Protein AF-A0A1X7TAK4-F1 (afdb_monomer_lite)

Structure (mmCIF, N/CA/C/O backbone):
data_AF-A0A1X7TAK4-F1
#
_entry.id   AF-A0A1X7TAK4-F1
#
loop_
_atom_site.group_PDB
_atom_site.id
_atom_site.type_symbol
_atom_site.label_atom_id
_atom_site.label_alt_id
_atom_site.label_comp_id
_atom_site.label_asym_id
_atom_site.label_entity_id
_atom_site.label_seq_id
_atom_site.pdbx_PDB_ins_code
_atom_site.Cartn_x
_atom_site.Cartn_y
_atom_site.Cartn_z
_atom_site.occupancy
_atom_site.B_iso_or_equiv
_atom_site.auth_seq_id
_atom_site.auth_comp_id
_atom_site.auth_asym_id
_atom_site.auth_atom_id
_atom_site.pdbx_PDB_model_num
ATOM 1 N N . MET A 1 1 ? -20.755 -16.682 9.342 1.00 42.09 1 MET A N 1
ATOM 2 C CA . MET A 1 1 ? -20.937 -15.686 8.266 1.00 42.09 1 MET A CA 1
ATOM 3 C C . MET A 1 1 ? -19.553 -15.418 7.715 1.00 42.09 1 MET A C 1
ATOM 5 O O . MET A 1 1 ? -18.699 -15.047 8.507 1.00 42.09 1 MET A O 1
ATOM 9 N N . ALA A 1 2 ? -19.278 -15.752 6.452 1.00 52.66 2 ALA A N 1
ATOM 10 C CA . ALA A 1 2 ? -17.968 -15.466 5.873 1.00 52.66 2 ALA A CA 1
ATOM 11 C C . ALA A 1 2 ? -17.802 -13.943 5.830 1.00 52.66 2 ALA A C 1
ATOM 13 O O . ALA A 1 2 ? -18.721 -13.244 5.408 1.00 52.66 2 ALA A O 1
ATOM 14 N N . ALA A 1 3 ? -16.695 -13.432 6.358 1.00 61.03 3 ALA A N 1
ATOM 15 C CA . ALA A 1 3 ? -16.390 -12.023 6.223 1.00 61.03 3 ALA A CA 1
ATOM 16 C C . ALA A 1 3 ? -16.064 -11.762 4.744 1.00 61.03 3 ALA A C 1
ATOM 18 O O . ALA A 1 3 ? -15.141 -12.358 4.193 1.00 61.03 3 ALA A O 1
ATOM 19 N N . ASP A 1 4 ? -16.893 -10.948 4.093 1.00 84.88 4 ASP A N 1
ATOM 20 C CA . ASP A 1 4 ? -16.713 -10.567 2.696 1.00 84.88 4 ASP A CA 1
ATOM 21 C C . ASP A 1 4 ? -15.634 -9.477 2.626 1.00 84.88 4 ASP A C 1
ATOM 23 O O . ASP A 1 4 ? -15.808 -8.376 3.160 1.00 84.88 4 ASP A O 1
ATOM 27 N N . TYR A 1 5 ? -14.529 -9.790 1.956 1.00 90.56 5 TYR A N 1
ATOM 28 C CA . TYR A 1 5 ? -13.414 -8.878 1.723 1.00 90.56 5 TYR A CA 1
ATOM 29 C C . TYR A 1 5 ? -13.200 -8.670 0.224 1.00 90.56 5 TYR A C 1
ATOM 31 O O . TYR A 1 5 ? -13.443 -9.574 -0.577 1.00 90.56 5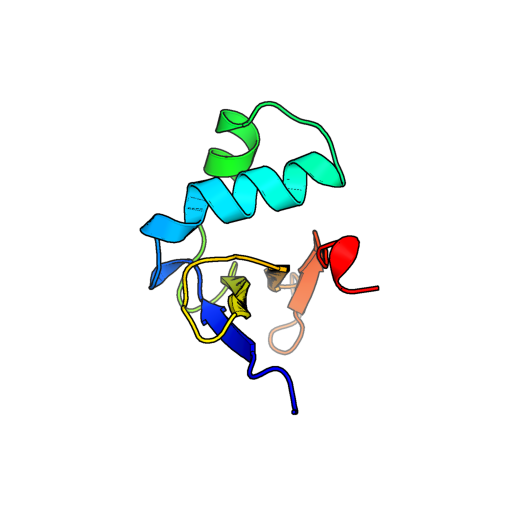 TYR A O 1
ATOM 39 N N . GLU A 1 6 ? -12.711 -7.493 -0.155 1.00 92.69 6 GLU A N 1
ATOM 40 C CA . GLU A 1 6 ? -12.378 -7.149 -1.540 1.00 92.69 6 GLU A CA 1
ATOM 41 C C . GLU A 1 6 ? -10.938 -6.626 -1.618 1.00 92.69 6 GLU A C 1
ATOM 43 O O . GLU A 1 6 ? -10.468 -5.942 -0.708 1.00 92.69 6 GLU A O 1
ATOM 48 N N . VAL A 1 7 ? -10.231 -6.950 -2.705 1.00 94.50 7 VAL A N 1
ATOM 49 C CA . VAL A 1 7 ? -8.914 -6.374 -3.008 1.00 94.50 7 VAL A CA 1
ATOM 50 C C . VAL A 1 7 ? -9.079 -5.321 -4.094 1.00 94.50 7 VAL A C 1
ATOM 52 O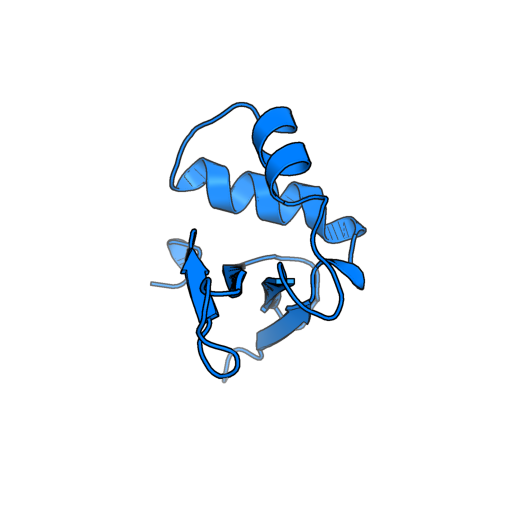 O . VAL A 1 7 ? -9.573 -5.629 -5.176 1.00 94.50 7 VAL A O 1
ATOM 55 N N . LEU A 1 8 ? -8.643 -4.093 -3.816 1.00 94.38 8 LEU A N 1
ATOM 56 C CA . LEU A 1 8 ? -8.703 -2.969 -4.751 1.00 94.38 8 LEU A CA 1
ATOM 57 C C . LEU A 1 8 ? -7.331 -2.328 -4.951 1.00 94.38 8 LEU A C 1
ATOM 59 O O . LEU A 1 8 ? -6.495 -2.307 -4.052 1.00 94.38 8 LEU A O 1
ATOM 63 N N . GLU A 1 9 ? -7.119 -1.726 -6.118 1.00 96.25 9 GLU A N 1
ATOM 64 C CA . GLU A 1 9 ? -5.941 -0.899 -6.371 1.00 96.25 9 GLU A CA 1
ATOM 65 C C . GLU A 1 9 ? -6.134 0.513 -5.804 1.00 96.25 9 GLU A C 1
ATOM 67 O O . GLU A 1 9 ? -7.132 1.189 -6.077 1.00 96.25 9 GLU A O 1
ATOM 72 N N . LEU A 1 10 ? -5.134 1.008 -5.072 1.00 96.31 10 LEU A N 1
ATOM 73 C CA . LEU A 1 10 ? -5.164 2.328 -4.431 1.00 96.31 10 LEU A CA 1
ATOM 74 C C . LEU A 1 10 ? -5.383 3.477 -5.429 1.00 96.31 10 LEU A C 1
ATOM 76 O O . LEU A 1 10 ? -5.964 4.505 -5.082 1.00 96.31 10 LEU A O 1
ATOM 80 N N . GLN A 1 11 ? -4.933 3.332 -6.676 1.00 95.31 11 GLN A N 1
ATOM 81 C CA . GLN A 1 11 ? -5.109 4.379 -7.685 1.00 95.31 11 GLN A CA 1
ATOM 82 C C . GLN A 1 11 ? -6.583 4.658 -8.034 1.00 95.31 11 GLN A C 1
ATOM 84 O O . GLN A 1 11 ? -6.905 5.791 -8.381 1.00 95.31 11 GLN A O 1
ATOM 89 N N . PHE A 1 12 ? -7.479 3.674 -7.878 1.00 94.62 12 PHE A N 1
ATOM 90 C CA . PHE A 1 12 ? -8.918 3.833 -8.114 1.00 94.62 12 PHE A CA 1
ATOM 91 C C . PHE A 1 12 ? -9.687 4.268 -6.857 1.00 94.62 12 PHE A C 1
ATOM 93 O O . PHE A 1 12 ? -10.858 4.627 -6.945 1.00 94.62 12 PHE A O 1
ATOM 100 N N . ARG A 1 13 ? -9.035 4.255 -5.688 1.00 93.06 13 ARG A N 1
ATOM 101 C CA . ARG A 1 13 ? -9.596 4.636 -4.384 1.00 93.06 13 ARG A CA 1
ATOM 102 C C . ARG A 1 13 ? -8.647 5.565 -3.634 1.00 93.06 13 ARG A C 1
ATOM 104 O O . ARG A 1 13 ? -8.142 5.251 -2.560 1.00 93.06 13 ARG A O 1
ATOM 111 N N . ARG A 1 14 ? -8.366 6.728 -4.232 1.00 94.19 14 ARG A N 1
ATOM 112 C CA . ARG A 1 14 ? -7.455 7.743 -3.664 1.00 94.19 14 ARG A CA 1
ATOM 113 C C . ARG A 1 14 ? -7.932 8.291 -2.320 1.00 94.19 14 ARG A C 1
ATOM 115 O O . ARG A 1 14 ? -7.104 8.741 -1.534 1.00 94.19 14 ARG A O 1
ATOM 122 N N . ASP A 1 15 ? -9.231 8.212 -2.052 1.00 94.75 15 ASP A N 1
ATOM 123 C CA . ASP A 1 15 ? -9.846 8.477 -0.750 1.00 94.75 15 ASP A CA 1
ATOM 124 C C . ASP A 1 15 ? -9.279 7.579 0.364 1.00 94.75 15 ASP A C 1
ATOM 126 O O . ASP A 1 15 ? -9.179 8.008 1.509 1.00 94.75 15 ASP A O 1
ATOM 130 N N . LEU A 1 16 ? -8.809 6.374 0.024 1.00 95.62 16 LEU A N 1
ATOM 131 C CA . LEU A 1 16 ? -8.218 5.421 0.966 1.00 95.62 16 LEU A CA 1
ATOM 132 C C . LEU A 1 16 ? -6.705 5.602 1.178 1.00 95.62 16 LEU A C 1
ATOM 134 O O . LEU A 1 16 ? -6.088 4.810 1.892 1.00 95.62 16 LEU A O 1
ATOM 138 N N . LEU A 1 17 ? -6.090 6.644 0.603 1.00 96.62 17 LEU A N 1
ATOM 139 C CA . LEU A 1 17 ? -4.656 6.920 0.756 1.00 96.62 17 LEU A CA 1
ATOM 140 C C . LEU A 1 17 ? -4.256 7.124 2.222 1.00 96.62 17 LEU A C 1
ATOM 142 O O . LEU A 1 17 ? -3.243 6.594 2.674 1.00 96.62 17 LEU A O 1
ATOM 146 N N . GLU A 1 18 ? -5.041 7.907 2.953 1.00 96.88 18 GLU A N 1
ATOM 147 C CA . GLU A 1 18 ? -4.773 8.213 4.355 1.00 96.88 18 GLU A CA 1
ATOM 148 C C . GLU A 1 18 ? -5.036 7.008 5.276 1.00 96.88 18 GLU A C 1
ATOM 150 O O . GLU A 1 18 ? -4.121 6.653 6.022 1.00 96.88 18 GLU A O 1
ATOM 155 N N . PRO A 1 19 ? -6.170 6.282 5.163 1.00 95.81 19 PRO A N 1
ATOM 156 C CA . PRO A 1 19 ? -6.361 5.003 5.854 1.00 95.81 19 PRO A CA 1
ATOM 157 C C . PRO A 1 19 ? -5.224 3.993 5.628 1.00 95.81 19 PRO A C 1
ATOM 159 O O . PRO A 1 19 ? -4.721 3.397 6.579 1.00 95.81 19 PRO A O 1
ATOM 162 N N . ALA A 1 20 ? -4.756 3.838 4.386 1.00 96.44 20 ALA A N 1
ATOM 163 C CA . ALA A 1 20 ? -3.627 2.961 4.071 1.00 96.44 20 ALA A CA 1
ATOM 164 C C . ALA A 1 20 ? -2.315 3.429 4.728 1.00 96.44 20 ALA A C 1
ATOM 166 O O . ALA A 1 20 ? -1.524 2.617 5.215 1.00 96.44 20 ALA A O 1
ATOM 167 N N . ALA A 1 21 ? -2.076 4.742 4.760 1.00 97.31 21 ALA A N 1
ATOM 168 C CA . ALA A 1 21 ? -0.913 5.326 5.418 1.00 97.31 21 ALA A CA 1
ATOM 169 C C . ALA A 1 21 ? -0.942 5.125 6.943 1.00 97.31 21 ALA A C 1
ATOM 171 O O . ALA A 1 21 ? 0.113 4.868 7.530 1.00 97.31 21 ALA A O 1
ATOM 172 N N . HIS A 1 22 ? -2.124 5.194 7.566 1.00 96.81 22 HIS A N 1
ATOM 173 C CA . HIS A 1 22 ? -2.318 4.869 8.980 1.00 96.81 22 HIS A CA 1
ATOM 174 C C . HIS A 1 22 ? -1.987 3.405 9.274 1.00 96.81 22 HIS A C 1
ATOM 176 O O . HIS A 1 22 ? -1.129 3.160 10.120 1.00 96.81 22 HIS A O 1
ATOM 182 N N . LEU A 1 23 ? -2.549 2.459 8.514 1.00 96.25 23 LEU A N 1
ATOM 183 C CA . LEU A 1 23 ? -2.276 1.025 8.687 1.00 96.25 23 LEU A CA 1
ATOM 184 C C . LEU A 1 23 ? -0.771 0.708 8.602 1.00 96.25 23 LEU A C 1
ATOM 186 O O . LEU A 1 23 ? -0.210 0.002 9.435 1.00 96.25 23 LEU A O 1
ATOM 190 N N . LEU A 1 24 ? -0.072 1.282 7.620 1.00 96.62 24 LEU A N 1
ATOM 191 C CA . LEU A 1 24 ? 1.381 1.118 7.495 1.00 96.62 24 LEU A CA 1
ATOM 192 C C . LEU A 1 24 ? 2.166 1.691 8.682 1.00 96.62 24 LEU A C 1
ATOM 194 O O . LEU A 1 24 ? 3.265 1.215 8.974 1.00 96.62 24 LEU A O 1
ATOM 198 N N . ASN A 1 25 ? 1.651 2.742 9.316 1.00 96.12 25 ASN A N 1
ATOM 199 C CA . ASN A 1 25 ? 2.285 3.391 10.458 1.00 96.12 25 ASN A CA 1
ATOM 200 C C . ASN A 1 25 ? 2.069 2.643 11.772 1.00 96.12 25 ASN A C 1
ATOM 202 O O . ASN A 1 25 ? 2.936 2.741 12.637 1.00 96.12 25 ASN A O 1
ATOM 206 N N . GLU A 1 26 ? 0.979 1.888 11.906 1.00 94.25 26 GLU A N 1
ATOM 207 C CA . GLU A 1 26 ? 0.773 0.983 13.043 1.00 94.25 26 GLU A CA 1
ATOM 208 C C . GLU A 1 26 ? 1.878 -0.078 13.104 1.00 94.25 26 GLU A C 1
ATOM 210 O O . GLU A 1 26 ? 2.404 -0.363 14.177 1.00 94.25 26 GLU A O 1
ATOM 215 N N . GLN A 1 27 ? 2.296 -0.601 11.945 1.00 94.88 27 GLN A N 1
ATOM 216 C CA . GLN A 1 27 ? 3.355 -1.610 11.869 1.00 94.88 27 GLN A CA 1
ATOM 217 C C . GLN A 1 27 ? 4.771 -1.014 11.813 1.00 9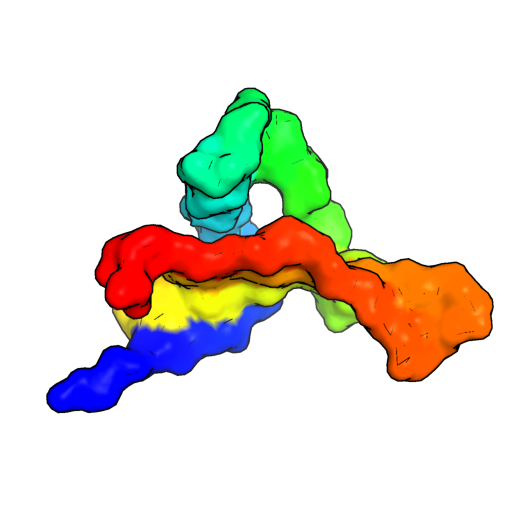4.88 27 GLN A C 1
ATOM 219 O O . GLN A 1 27 ? 5.710 -1.563 12.392 1.00 94.88 27 GLN A O 1
ATOM 224 N N . TRP A 1 28 ? 4.953 0.098 11.098 1.00 95.69 28 TRP A N 1
ATOM 225 C CA . TRP A 1 28 ? 6.255 0.740 10.906 1.00 95.69 28 TRP A CA 1
ATOM 226 C C . TRP A 1 28 ? 6.129 2.265 11.068 1.00 95.69 28 TRP A C 1
ATOM 228 O O . TRP A 1 28 ? 5.898 2.974 10.082 1.00 95.69 28 TRP A O 1
ATOM 238 N N . PRO A 1 29 ? 6.315 2.814 12.278 1.00 96.19 29 PRO A N 1
ATOM 239 C CA . PRO A 1 29 ? 6.084 4.234 12.540 1.00 96.19 29 PRO A CA 1
ATOM 240 C C . PRO A 1 29 ? 6.962 5.176 11.699 1.00 96.19 29 PRO A C 1
ATOM 242 O O . PRO A 1 29 ? 8.190 5.084 11.703 1.00 96.19 29 PRO A O 1
ATOM 245 N N . ARG A 1 30 ? 6.325 6.106 10.979 1.00 96.25 30 ARG A N 1
ATOM 246 C CA . ARG A 1 30 ? 6.920 7.272 10.292 1.00 96.25 30 ARG A CA 1
ATOM 247 C C . ARG A 1 30 ? 5.925 8.439 10.329 1.00 96.25 30 ARG A C 1
ATOM 249 O O . ARG A 1 30 ? 4.783 8.266 10.747 1.00 96.25 30 ARG A O 1
ATOM 256 N N . SER A 1 31 ? 6.308 9.633 9.869 1.00 97.50 31 SER A N 1
ATOM 257 C CA . SER A 1 31 ? 5.321 10.713 9.719 1.00 97.50 31 SER A CA 1
ATOM 258 C C . SER A 1 31 ? 4.225 10.311 8.719 1.00 97.50 31 SER A C 1
ATOM 260 O O . SER A 1 31 ? 4.500 9.645 7.715 1.00 97.50 31 SER A O 1
ATOM 262 N N . LEU A 1 32 ? 2.976 10.704 8.996 1.00 97.50 32 LEU A N 1
ATOM 263 C CA . LEU A 1 32 ? 1.830 10.380 8.137 1.00 97.50 32 LEU A CA 1
ATOM 264 C C . LEU A 1 32 ? 2.036 10.908 6.711 1.00 97.50 32 LEU A C 1
ATOM 266 O O . LEU A 1 32 ? 1.811 10.187 5.743 1.00 97.50 32 LEU A O 1
ATOM 270 N N . GLU A 1 33 ? 2.566 12.123 6.571 1.00 97.56 33 GLU A N 1
ATOM 271 C CA . GLU A 1 33 ? 2.842 12.705 5.257 1.00 97.56 33 GLU A CA 1
ATOM 272 C C . GLU A 1 33 ? 3.962 11.980 4.502 1.00 97.56 33 GLU A C 1
ATOM 274 O O . GLU A 1 33 ? 3.845 11.771 3.295 1.00 97.56 33 GLU A O 1
ATOM 279 N N . ALA A 1 34 ? 5.004 11.487 5.187 1.00 96.44 34 ALA A N 1
ATOM 280 C CA . ALA A 1 34 ? 6.013 10.650 4.534 1.00 96.44 34 ALA A CA 1
ATOM 281 C C . ALA A 1 34 ? 5.416 9.322 4.045 1.00 96.44 34 ALA A C 1
ATOM 283 O O . ALA A 1 34 ? 5.787 8.841 2.972 1.00 96.44 34 ALA A O 1
ATOM 284 N N . ARG A 1 35 ? 4.471 8.735 4.795 1.00 96.56 35 ARG A N 1
ATOM 285 C CA . ARG A 1 35 ? 3.737 7.542 4.348 1.00 96.56 35 ARG A CA 1
ATOM 286 C C . ARG A 1 35 ? 2.887 7.835 3.127 1.00 96.56 35 ARG A C 1
ATOM 288 O O . ARG A 1 35 ? 3.068 7.150 2.122 1.00 96.56 35 ARG A O 1
ATOM 295 N N . LYS A 1 36 ? 2.034 8.861 3.194 1.00 97.31 36 LYS A N 1
ATOM 296 C CA . LYS A 1 36 ? 1.175 9.289 2.081 1.00 97.31 36 LYS A CA 1
ATOM 297 C C . LYS A 1 36 ? 2.011 9.535 0.832 1.00 97.31 36 LYS A C 1
ATOM 299 O O . LYS A 1 36 ? 1.735 8.932 -0.198 1.00 97.31 36 LYS A O 1
ATOM 304 N N . HIS A 1 37 ? 3.096 10.301 0.946 1.00 96.38 37 HIS A N 1
ATOM 305 C CA . HIS A 1 37 ? 4.027 10.534 -0.156 1.00 96.38 37 HIS A CA 1
ATOM 306 C C . HIS A 1 37 ? 4.623 9.228 -0.711 1.00 96.38 37 HIS A C 1
ATOM 308 O O . HIS A 1 37 ? 4.662 9.046 -1.923 1.00 96.38 37 HIS A O 1
ATOM 314 N N . SER A 1 38 ? 5.044 8.293 0.150 1.00 94.38 38 SER A N 1
ATOM 315 C CA . SER A 1 38 ? 5.683 7.035 -0.278 1.00 94.38 38 SER A CA 1
ATOM 316 C C . SER A 1 38 ? 4.776 6.068 -1.043 1.00 94.38 38 SER A C 1
ATOM 318 O O . SER A 1 38 ? 5.285 5.202 -1.749 1.00 94.38 38 SER A O 1
ATOM 320 N N . ILE A 1 39 ? 3.454 6.183 -0.886 1.00 95.94 39 ILE A N 1
ATOM 321 C CA . ILE A 1 39 ? 2.485 5.298 -1.547 1.00 95.94 39 ILE A CA 1
ATOM 322 C C . ILE A 1 39 ? 1.643 6.026 -2.609 1.00 95.94 39 ILE A C 1
ATOM 324 O O . ILE A 1 39 ? 0.948 5.380 -3.397 1.00 95.94 39 ILE A O 1
ATOM 328 N N . ALA A 1 40 ? 1.726 7.360 -2.671 1.00 95.19 40 ALA A N 1
ATOM 329 C CA . ALA A 1 40 ? 0.932 8.204 -3.561 1.00 95.19 40 ALA A CA 1
ATOM 330 C C . ALA A 1 40 ? 1.234 8.005 -5.053 1.00 95.19 40 ALA A C 1
ATOM 332 O O . ALA A 1 40 ? 0.374 8.327 -5.871 1.00 95.19 40 ALA A O 1
ATOM 333 N N . ASP A 1 41 ? 2.393 7.469 -5.417 1.00 93.81 41 ASP A N 1
ATOM 334 C CA . ASP A 1 41 ? 2.818 7.180 -6.794 1.00 93.81 41 ASP A CA 1
ATOM 335 C C . ASP A 1 41 ? 2.341 5.806 -7.312 1.00 93.81 41 ASP A C 1
ATOM 337 O O . A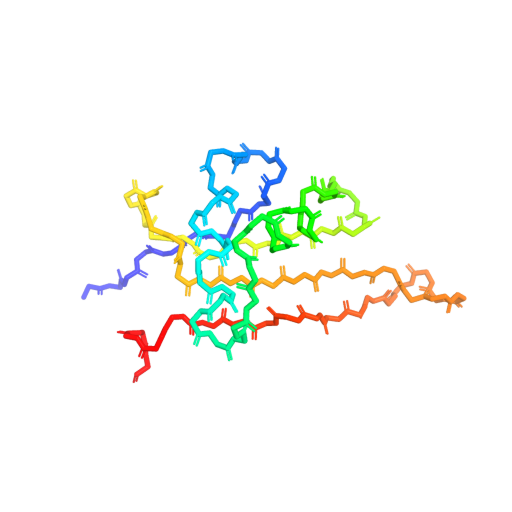SP A 1 41 ? 2.858 5.327 -8.319 1.00 93.81 41 ASP A O 1
ATOM 341 N N . SER A 1 42 ? 1.371 5.164 -6.642 1.00 93.81 42 SER A N 1
ATOM 342 C CA . SER A 1 42 ? 0.713 3.938 -7.127 1.00 93.81 42 SER A CA 1
ATOM 343 C C . SER A 1 42 ? 0.065 4.137 -8.506 1.00 93.81 42 SER A C 1
ATOM 345 O O . SER A 1 42 ? -0.594 5.152 -8.736 1.00 93.81 42 SER A O 1
ATOM 347 N N . LYS A 1 43 ? 0.196 3.144 -9.394 1.00 90.94 43 LYS A N 1
ATOM 348 C CA . LYS A 1 43 ? -0.281 3.156 -10.797 1.00 90.94 43 LYS A CA 1
ATOM 349 C C . LYS A 1 43 ? -1.120 1.907 -11.125 1.00 90.94 43 LYS A C 1
ATOM 351 O O . LYS A 1 43 ? -1.204 1.014 -10.291 1.00 90.94 43 LYS A O 1
ATOM 356 N N . THR A 1 44 ? -1.676 1.849 -12.343 1.00 89.81 44 THR A N 1
ATOM 357 C CA . THR A 1 44 ? -2.299 0.660 -12.985 1.00 89.81 44 THR A CA 1
ATOM 358 C C . THR A 1 44 ? -1.310 -0.457 -13.324 1.00 89.81 44 THR A C 1
ATOM 360 O O . THR A 1 44 ? -1.722 -1.589 -13.540 1.00 89.81 44 THR A O 1
ATOM 363 N N . ASP A 1 45 ? -0.024 -0.131 -13.465 1.00 90.44 45 ASP A N 1
ATOM 364 C CA . ASP A 1 45 ? 1.044 -1.087 -13.777 1.00 90.44 45 ASP A CA 1
ATOM 365 C C . ASP A 1 45 ? 1.903 -1.310 -12.525 1.00 90.44 45 ASP A C 1
ATOM 367 O O . ASP A 1 45 ? 1.410 -1.801 -11.519 1.00 90.44 45 ASP A O 1
ATOM 371 N N . LEU A 1 46 ? 3.178 -0.917 -12.530 1.00 92.56 46 LEU A N 1
ATOM 372 C CA . LEU A 1 46 ? 4.048 -1.027 -11.370 1.00 92.56 46 LEU A CA 1
ATOM 373 C C . LEU A 1 46 ? 4.829 0.288 -11.180 1.00 92.56 46 LEU A C 1
ATOM 375 O O . LEU A 1 46 ? 5.326 0.855 -12.160 1.00 92.56 46 LEU A O 1
ATOM 379 N N . PRO A 1 47 ? 4.960 0.788 -9.938 1.00 95.12 47 PRO A N 1
ATOM 380 C CA . PRO A 1 47 ? 4.480 0.164 -8.706 1.00 95.12 47 PRO A CA 1
ATOM 381 C C . PRO A 1 47 ? 2.958 0.262 -8.507 1.00 95.12 47 PRO A C 1
ATOM 383 O O . PRO A 1 47 ? 2.365 1.316 -8.740 1.00 95.12 47 PRO A O 1
ATOM 386 N N . VAL A 1 48 ? 2.343 -0.822 -8.028 1.00 97.00 48 VAL A N 1
ATOM 387 C CA . VAL A 1 48 ? 0.923 -0.866 -7.632 1.00 97.00 48 VAL A CA 1
ATOM 388 C C . VAL A 1 48 ? 0.819 -1.105 -6.136 1.00 97.00 48 VAL A C 1
ATOM 390 O O . VAL A 1 48 ? 1.550 -1.918 -5.570 1.00 97.00 48 VAL A O 1
ATOM 393 N N . SER A 1 49 ? -0.078 -0.374 -5.483 1.00 97.81 49 SER A N 1
ATOM 394 C CA . SER A 1 49 ? -0.488 -0.635 -4.104 1.00 97.81 49 SER A CA 1
ATOM 395 C C . SER A 1 49 ? -1.875 -1.252 -4.105 1.00 97.81 49 SER A C 1
ATOM 397 O O . SER A 1 49 ? -2.812 -0.669 -4.655 1.00 97.81 49 SER A O 1
ATOM 399 N N . LEU A 1 50 ? -1.988 -2.422 -3.491 1.00 97.50 50 LEU A N 1
ATOM 400 C CA . LEU A 1 50 ? -3.234 -3.153 -3.326 1.00 97.50 50 LEU A CA 1
ATOM 401 C C . LEU A 1 50 ? -3.706 -3.009 -1.883 1.00 97.50 50 LEU A C 1
ATOM 403 O O . LEU A 1 50 ? -2.912 -3.092 -0.943 1.00 97.50 50 LEU A O 1
ATOM 407 N N . LEU A 1 51 ? -5.004 -2.789 -1.729 1.00 96.75 51 LEU A N 1
ATOM 408 C CA . LEU A 1 51 ? -5.692 -2.638 -0.458 1.00 96.75 51 LEU A CA 1
ATOM 409 C C . LEU A 1 51 ? -6.627 -3.822 -0.269 1.00 96.75 51 LEU A C 1
ATOM 411 O O . LEU A 1 51 ? -7.401 -4.129 -1.173 1.00 96.75 51 LEU A O 1
ATOM 415 N N . LEU A 1 52 ? -6.595 -4.440 0.906 1.00 96.12 52 LEU A N 1
ATOM 416 C CA . LEU A 1 52 ? -7.654 -5.338 1.354 1.00 96.12 52 LEU A CA 1
ATOM 417 C C . LEU A 1 52 ? -8.665 -4.507 2.143 1.00 96.12 52 LEU A C 1
ATOM 419 O O . LEU A 1 52 ? -8.289 -3.845 3.115 1.00 96.12 52 LEU A O 1
ATOM 423 N N . ILE A 1 53 ? -9.925 -4.525 1.717 1.00 93.44 53 ILE A N 1
ATOM 424 C CA . ILE A 1 53 ? -11.001 -3.737 2.319 1.00 93.44 53 ILE A CA 1
ATOM 425 C C . ILE A 1 53 ? -12.170 -4.617 2.757 1.00 93.44 53 ILE A C 1
ATOM 427 O O . ILE A 1 53 ? -12.432 -5.676 2.180 1.00 93.44 53 ILE A O 1
ATOM 431 N N . THR A 1 54 ? -12.890 -4.161 3.774 1.00 90.00 54 THR A N 1
ATOM 432 C CA . THR A 1 54 ? -14.178 -4.729 4.189 1.00 90.00 54 THR A CA 1
ATOM 433 C C . THR A 1 54 ? -15.277 -4.401 3.170 1.00 90.00 54 THR A C 1
ATOM 435 O O . THR A 1 54 ? -15.172 -3.425 2.428 1.00 90.00 54 THR A O 1
ATOM 438 N N . LYS A 1 55 ? -16.348 -5.209 3.104 1.00 78.88 55 LYS A N 1
ATOM 439 C CA . LYS A 1 55 ? -17.452 -5.029 2.133 1.00 78.88 55 LYS A CA 1
ATOM 440 C C . LYS A 1 55 ? -18.189 -3.689 2.241 1.00 78.88 55 LYS A C 1
ATOM 442 O O . LYS A 1 55 ? -18.689 -3.200 1.230 1.00 78.88 55 LYS A O 1
ATOM 447 N N . ASP A 1 56 ? -18.258 -3.098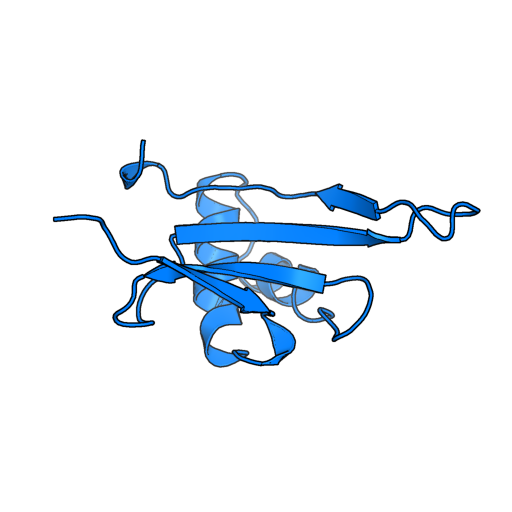 3.433 1.00 77.94 56 ASP A N 1
ATOM 448 C CA . ASP A 1 56 ? -18.764 -1.726 3.621 1.00 77.94 56 ASP A CA 1
ATOM 449 C C . ASP A 1 56 ? -17.886 -0.675 2.913 1.00 77.94 56 ASP A C 1
ATOM 451 O O . ASP A 1 56 ? -18.323 0.447 2.680 1.00 77.94 56 ASP A O 1
ATOM 455 N N . LYS A 1 57 ? -16.682 -1.066 2.473 1.00 72.06 57 LYS A N 1
ATOM 456 C CA . LYS A 1 57 ? -15.668 -0.236 1.818 1.00 72.06 57 LYS A CA 1
ATOM 457 C C . LYS A 1 57 ? -15.176 0.919 2.683 1.00 72.06 57 LYS A C 1
ATOM 459 O O . LYS A 1 57 ? -14.560 1.846 2.143 1.00 72.06 57 LYS A O 1
ATOM 464 N N . GLU A 1 58 ? -15.417 0.845 3.988 1.00 75.69 58 GLU A N 1
ATOM 465 C CA . GLU A 1 58 ? -15.088 1.900 4.946 1.00 75.69 58 GLU A CA 1
ATOM 466 C C . GLU A 1 58 ? -13.721 1.680 5.589 1.00 75.69 58 GLU A C 1
ATOM 468 O O . GLU A 1 58 ? -13.096 2.637 6.048 1.00 75.69 58 GLU A O 1
ATOM 473 N N . ARG A 1 59 ? -13.215 0.440 5.586 1.00 89.31 59 ARG A N 1
ATOM 474 C CA . ARG A 1 59 ? -11.987 0.101 6.299 1.00 89.31 59 ARG A CA 1
ATOM 475 C C . ARG A 1 59 ? -10.947 -0.590 5.427 1.00 89.31 59 ARG A C 1
ATOM 477 O O . ARG A 1 59 ? -11.214 -1.604 4.788 1.00 89.31 59 ARG A O 1
ATOM 484 N N . VAL A 1 60 ? -9.724 -0.061 5.472 1.00 94.69 60 VAL A N 1
ATOM 485 C CA . VAL A 1 60 ? -8.520 -0.724 4.956 1.00 94.69 60 VAL A CA 1
ATOM 486 C C . VAL A 1 60 ? -7.976 -1.630 6.053 1.00 94.69 60 VAL A C 1
ATOM 488 O O . VAL A 1 60 ? -7.571 -1.151 7.108 1.00 94.69 60 VAL A O 1
ATOM 491 N N . ILE A 1 61 ? -7.979 -2.935 5.804 1.00 95.31 61 ILE A N 1
ATOM 492 C CA . ILE A 1 61 ? -7.518 -3.966 6.749 1.00 95.31 61 ILE A CA 1
ATOM 493 C C . ILE A 1 61 ? -6.256 -4.684 6.266 1.00 95.31 61 ILE A C 1
ATOM 495 O O . ILE A 1 61 ? -5.722 -5.547 6.955 1.00 95.31 61 ILE A O 1
ATOM 499 N N . GLY A 1 62 ? -5.777 -4.347 5.074 1.00 96.31 62 GLY A N 1
ATOM 500 C CA . GLY A 1 62 ? -4.531 -4.868 4.548 1.00 96.31 62 GLY A CA 1
ATOM 501 C C . GLY A 1 62 ? -3.959 -3.961 3.477 1.00 96.31 62 GLY A C 1
ATOM 502 O O . GLY A 1 62 ? -4.690 -3.265 2.769 1.00 96.31 62 GLY A O 1
ATOM 503 N N . PHE A 1 63 ? -2.641 -3.979 3.361 1.00 97.75 63 PHE A N 1
ATOM 504 C CA . PHE A 1 63 ? -1.907 -3.224 2.361 1.00 97.75 63 PHE A CA 1
ATOM 505 C C . PHE A 1 63 ? -0.742 -4.065 1.860 1.00 97.75 63 PHE A C 1
ATOM 507 O O . PHE A 1 63 ? -0.045 -4.712 2.641 1.00 97.75 63 PHE A O 1
ATOM 514 N N . VAL A 1 64 ? -0.499 -4.024 0.556 1.00 98.12 64 VAL A N 1
ATOM 515 C CA . VAL A 1 64 ? 0.724 -4.551 -0.042 1.00 98.12 64 VAL A CA 1
ATOM 516 C C . VAL A 1 64 ? 1.124 -3.700 -1.227 1.00 98.12 64 VAL A C 1
ATOM 518 O O . VAL A 1 64 ? 0.274 -3.151 -1.933 1.00 98.12 64 VAL A O 1
ATOM 521 N N . ARG A 1 65 ? 2.427 -3.605 -1.473 1.00 97.19 65 ARG A N 1
ATOM 522 C CA . ARG A 1 65 ? 2.951 -2.906 -2.636 1.00 97.19 65 ARG A CA 1
ATOM 523 C C . ARG A 1 65 ? 3.809 -3.826 -3.482 1.00 97.19 65 ARG A C 1
ATOM 525 O O . ARG A 1 65 ? 4.616 -4.584 -2.955 1.00 97.19 65 ARG A O 1
ATOM 532 N N . ILE A 1 66 ? 3.624 -3.750 -4.794 1.00 97.25 66 ILE A N 1
ATOM 533 C CA . ILE A 1 66 ? 4.349 -4.565 -5.765 1.00 97.25 66 ILE A CA 1
ATOM 534 C C . ILE A 1 66 ? 5.146 -3.635 -6.675 1.00 97.25 66 ILE A C 1
ATOM 536 O O . ILE A 1 66 ? 4.610 -2.655 -7.195 1.00 97.25 66 ILE A O 1
ATOM 540 N N . PHE A 1 67 ? 6.423 -3.947 -6.876 1.00 96.44 67 PHE A N 1
ATOM 541 C CA . PHE A 1 67 ? 7.346 -3.222 -7.751 1.00 96.44 67 PHE A CA 1
ATOM 542 C C . PHE A 1 67 ? 7.883 -4.126 -8.862 1.00 96.44 67 PHE A C 1
ATOM 544 O O . PHE A 1 67 ? 7.908 -5.348 -8.724 1.00 96.44 67 PHE A O 1
ATOM 551 N N . LYS A 1 68 ? 8.373 -3.525 -9.955 1.00 95.12 68 LYS A N 1
ATOM 552 C CA . LYS A 1 68 ? 9.128 -4.259 -10.985 1.00 95.12 68 LYS A CA 1
ATOM 553 C C . LYS A 1 68 ? 10.465 -4.725 -10.423 1.00 95.12 68 LYS A C 1
ATOM 555 O O . LYS A 1 68 ? 11.129 -3.979 -9.706 1.00 95.12 68 LYS A O 1
ATOM 560 N N . VAL A 1 69 ? 10.900 -5.912 -10.832 1.00 95.56 69 VAL A N 1
ATOM 561 C CA . VAL A 1 69 ? 12.273 -6.373 -10.603 1.00 95.56 69 VAL A CA 1
ATOM 562 C C . VAL A 1 69 ? 13.127 -6.001 -11.814 1.00 95.56 69 VAL A C 1
ATOM 564 O O . VAL A 1 69 ? 12.785 -6.330 -12.952 1.00 95.56 69 VAL A O 1
ATOM 567 N N . ALA A 1 70 ? 14.250 -5.316 -11.582 1.00 91.38 70 ALA A N 1
ATOM 568 C CA . ALA A 1 70 ? 15.184 -4.975 -12.652 1.00 91.38 70 ALA A CA 1
ATOM 569 C C . ALA A 1 70 ? 15.615 -6.242 -13.414 1.00 91.38 70 ALA A C 1
ATOM 571 O O . ALA A 1 70 ? 15.939 -7.267 -12.813 1.00 91.38 70 ALA A O 1
ATOM 572 N N . SER A 1 71 ? 15.593 -6.169 -14.746 1.00 89.44 71 SER A N 1
ATOM 573 C CA . SER A 1 71 ? 16.000 -7.261 -15.644 1.00 89.44 71 SER A CA 1
ATOM 574 C C . SER A 1 71 ? 15.146 -8.541 -15.578 1.00 89.44 71 SER A C 1
ATOM 576 O O . SER A 1 71 ? 15.554 -9.562 -16.131 1.00 89.44 71 SER A O 1
ATOM 578 N N . LYS A 1 72 ? 13.955 -8.512 -14.955 1.00 93.38 72 LYS A N 1
ATOM 579 C CA . LYS A 1 72 ? 12.997 -9.634 -14.954 1.00 93.38 72 LYS A CA 1
ATOM 580 C C . LYS A 1 72 ? 11.578 -9.147 -15.254 1.00 93.38 72 LYS A C 1
ATOM 582 O O . LYS A 1 72 ? 10.886 -8.646 -14.376 1.00 93.38 72 LYS A O 1
ATOM 587 N N . SER A 1 73 ? 11.131 -9.320 -16.498 1.00 89.75 73 SER A N 1
ATOM 588 C CA . SER A 1 73 ? 9.819 -8.839 -16.963 1.00 89.75 73 SER A CA 1
ATOM 589 C C . SER A 1 73 ? 8.619 -9.593 -16.375 1.00 89.75 73 SER A C 1
ATOM 591 O O . SER A 1 73 ? 7.517 -9.059 -16.379 1.00 89.75 73 SER A O 1
ATOM 593 N N . ASN A 1 74 ? 8.819 -10.808 -15.858 1.00 92.00 74 ASN A N 1
ATOM 594 C CA . ASN A 1 74 ? 7.781 -11.672 -15.289 1.00 92.00 74 ASN A CA 1
ATOM 595 C C . ASN A 1 74 ? 7.900 -11.844 -13.762 1.00 92.00 74 ASN A C 1
ATOM 597 O O . ASN A 1 74 ? 7.401 -12.826 -13.215 1.00 92.00 74 ASN A O 1
ATOM 601 N N . ALA A 1 75 ? 8.586 -10.925 -13.077 1.00 93.25 75 ALA A N 1
ATOM 602 C CA . ALA A 1 75 ? 8.766 -10.960 -11.629 1.00 93.25 75 ALA A CA 1
ATOM 603 C C . ALA A 1 75 ? 8.384 -9.621 -10.984 1.00 93.25 75 ALA A C 1
ATOM 605 O O . ALA A 1 75 ? 8.661 -8.551 -11.529 1.00 93.25 75 ALA A O 1
ATOM 606 N N . GLY A 1 76 ? 7.792 -9.697 -9.791 1.00 95.00 76 GLY A N 1
ATOM 607 C CA . GLY A 1 76 ? 7.475 -8.548 -8.948 1.00 95.00 76 GLY A CA 1
ATOM 608 C C . GLY A 1 76 ? 8.132 -8.670 -7.575 1.00 95.00 76 GLY A C 1
ATOM 609 O O . GLY A 1 76 ? 8.253 -9.772 -7.039 1.00 95.00 76 GLY A O 1
ATOM 610 N N . LEU A 1 77 ? 8.563 -7.543 -7.013 1.00 96.94 77 LEU A N 1
ATOM 611 C CA . LEU A 1 77 ? 9.011 -7.446 -5.627 1.00 96.94 77 LEU A CA 1
ATOM 612 C C . LEU A 1 77 ? 7.825 -7.031 -4.758 1.00 96.94 77 LEU A C 1
ATOM 614 O O . LEU A 1 77 ? 7.228 -5.986 -5.007 1.00 96.94 77 LEU A O 1
ATOM 618 N N . ILE A 1 78 ? 7.507 -7.844 -3.754 1.00 97.38 78 ILE A N 1
ATOM 619 C CA . ILE A 1 78 ? 6.485 -7.539 -2.753 1.00 97.38 78 ILE A CA 1
ATOM 620 C C . ILE A 1 78 ? 7.148 -6.804 -1.590 1.00 97.38 78 ILE A C 1
ATOM 622 O O . ILE A 1 78 ? 8.087 -7.318 -0.983 1.00 97.38 78 ILE A O 1
ATOM 626 N N . GLU A 1 79 ? 6.632 -5.628 -1.255 1.00 96.25 79 GLU A N 1
ATOM 627 C CA . GLU A 1 79 ? 7.089 -4.816 -0.133 1.00 96.25 79 GLU A CA 1
ATOM 628 C C . GLU A 1 79 ? 5.918 -4.351 0.732 1.00 96.25 79 GLU A C 1
ATOM 630 O O . GLU A 1 79 ? 4.778 -4.229 0.276 1.00 96.25 79 GLU A O 1
ATOM 635 N N . SER A 1 80 ? 6.231 -4.017 1.988 1.00 94.88 80 SER A N 1
ATOM 636 C CA . SER A 1 80 ? 5.300 -3.373 2.924 1.00 94.88 80 SER A CA 1
ATOM 637 C C . SER A 1 80 ? 3.973 -4.128 3.119 1.00 94.88 80 SER A C 1
ATOM 639 O O . SER A 1 80 ? 2.941 -3.495 3.313 1.00 94.88 80 SER A O 1
ATOM 641 N N . LEU A 1 81 ? 3.990 -5.467 3.053 1.00 96.88 81 LEU A N 1
ATOM 642 C CA . LEU A 1 81 ? 2.816 -6.307 3.304 1.00 96.88 81 LEU A CA 1
ATOM 643 C C . LEU A 1 81 ? 2.408 -6.217 4.780 1.00 96.88 81 LEU A C 1
ATOM 645 O O . LEU A 1 81 ? 3.177 -6.616 5.652 1.00 96.88 81 LEU A O 1
ATOM 649 N N . VAL A 1 82 ? 1.195 -5.749 5.048 1.00 96.62 82 VAL A N 1
ATOM 650 C CA . VAL A 1 82 ? 0.620 -5.669 6.395 1.00 96.62 82 VAL A CA 1
ATOM 651 C C . VAL A 1 82 ? -0.852 -6.069 6.364 1.00 96.62 82 VAL A C 1
ATOM 653 O O . VAL A 1 82 ? -1.564 -5.747 5.413 1.00 96.62 82 VAL A O 1
ATOM 656 N N . ILE A 1 83 ? -1.292 -6.764 7.411 1.00 95.75 83 ILE A N 1
ATOM 657 C CA . ILE A 1 83 ? -2.695 -7.054 7.716 1.00 95.75 83 ILE A CA 1
ATOM 658 C C . ILE A 1 83 ? -2.981 -6.480 9.103 1.00 95.75 83 ILE A C 1
ATOM 660 O O . ILE A 1 83 ? -2.128 -6.555 9.987 1.00 95.75 83 ILE A O 1
ATOM 664 N N . SER A 1 84 ? -4.158 -5.886 9.266 1.00 91.81 84 SER A N 1
ATOM 665 C CA . SER A 1 84 ? -4.616 -5.290 10.518 1.00 91.81 84 SER A CA 1
ATOM 666 C C . SER A 1 84 ? -4.581 -6.333 11.650 1.00 91.81 84 SER A C 1
ATOM 668 O O . SER A 1 84 ? -5.142 -7.417 11.461 1.00 91.81 84 SER A O 1
ATOM 670 N N . PRO A 1 85 ? -3.957 -6.051 12.811 1.00 81.94 85 PRO A N 1
ATOM 671 C CA . PRO A 1 85 ? -3.772 -7.036 13.886 1.00 81.94 85 PRO A CA 1
ATOM 672 C C . PRO A 1 85 ? -5.072 -7.603 14.459 1.00 81.94 85 PRO A C 1
ATOM 674 O O . PRO A 1 85 ? -5.106 -8.716 14.962 1.00 81.94 85 PRO A O 1
ATOM 677 N N . ASP A 1 86 ? -6.157 -6.845 14.381 1.00 80.00 86 ASP A N 1
ATOM 678 C CA . ASP A 1 86 ? -7.490 -7.243 14.832 1.00 80.00 86 ASP A CA 1
ATOM 679 C C . ASP A 1 86 ? -8.192 -8.246 13.898 1.00 80.00 86 ASP A C 1
ATOM 681 O O . ASP A 1 86 ? -9.298 -8.691 14.200 1.00 80.00 86 ASP A O 1
ATOM 685 N N . MET A 1 87 ? -7.552 -8.620 12.784 1.00 70.06 87 MET A N 1
ATOM 686 C CA . MET A 1 87 ? -7.970 -9.722 11.906 1.00 70.06 87 MET A CA 1
ATOM 687 C C . MET A 1 87 ? -7.233 -11.045 12.192 1.00 70.06 87 MET A C 1
ATOM 689 O O . MET A 1 87 ? -7.549 -12.050 11.55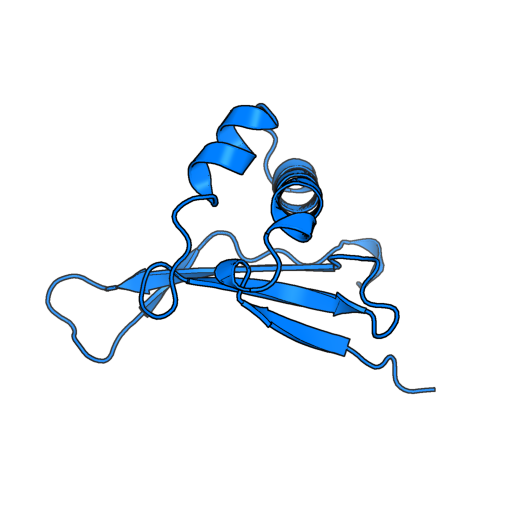2 1.00 70.06 87 MET A O 1
ATOM 693 N N . THR A 1 88 ? -6.257 -11.050 13.107 1.00 56.31 88 THR A N 1
ATOM 694 C CA . THR A 1 88 ? -5.472 -12.228 13.539 1.00 56.31 88 THR A CA 1
ATOM 695 C C . THR A 1 88 ? -5.840 -12.669 14.944 1.00 56.31 88 THR A C 1
ATOM 697 O O . THR A 1 88 ? -5.940 -13.899 15.146 1.00 56.31 88 THR A O 1
#

InterPro domains:
  IPR039840 N-alpha-acetyltransferase 80 [PTHR13538] (3-85)

Foldseek 3Di:
DPFDKDKDWCVVVVVCLQLQLVQLCVVPNDDSVVSSVVQVPADPPPFIKMFIAGPVRPHGQWIWTWHDDPPDPPDIDIPSTDGHPVVD

Organism: Amphimedon queenslandica (NCBI:txid400682)

Secondary structure (DSSP, 8-state):
-PPPEEEEEGGG-GGGHHHHHHHHHHHS---HHHHHHHHTT--SSSSEEEEEEETTS--EEEEEEEEEETTEEEEEEEEEEEE-GGG-

Radius of gyration: 13.19 Å; chains: 1; bounding box: 37×28×32 Å

Sequence (88 aa):
MAADYEVLELQFRRDLLEPAAHLLNEQWPRSLEARKHSIADSKTDLPVSLLLITKDKERVIGFVRIFKVASKSNAGLIESLVISPDMT

pLDDT: mean 91.54, std 10.2, range [42.09, 98.12]